Protein AF-A0A831X1P0-F1 (afdb_monomer_lite)

Structure (mmCIF, N/CA/C/O backbone):
data_AF-A0A831X1P0-F1
#
_entry.id   AF-A0A831X1P0-F1
#
loop_
_atom_site.group_PDB
_atom_site.id
_atom_site.type_symbol
_atom_site.label_atom_id
_atom_site.label_alt_id
_atom_site.label_comp_id
_atom_site.label_asym_id
_atom_site.label_entity_id
_atom_site.label_seq_id
_atom_site.pdbx_PDB_ins_code
_atom_site.Cartn_x
_atom_site.Cartn_y
_atom_site.Cartn_z
_atom_site.occupancy
_atom_site.B_iso_or_equiv
_atom_site.auth_seq_id
_atom_site.auth_comp_id
_atom_site.auth_asym_id
_atom_site.auth_atom_id
_atom_site.pdbx_PDB_model_num
ATOM 1 N N . MET A 1 1 ? -12.096 10.446 61.824 1.00 51.88 1 MET A N 1
ATOM 2 C CA . MET A 1 1 ? -11.650 9.654 60.653 1.00 51.88 1 MET A CA 1
ATOM 3 C C . MET A 1 1 ? -11.979 10.442 59.391 1.00 51.88 1 MET A C 1
ATOM 5 O O . MET A 1 1 ? -13.139 10.771 59.197 1.00 51.88 1 MET A O 1
ATOM 9 N N . ARG A 1 2 ? -10.980 10.852 58.600 1.00 58.44 2 ARG A N 1
ATOM 10 C CA . ARG A 1 2 ? -11.165 11.702 57.406 1.00 58.44 2 ARG A CA 1
ATOM 11 C C . ARG A 1 2 ? -11.280 10.785 56.182 1.00 58.44 2 ARG A C 1
ATOM 13 O O . ARG A 1 2 ? -10.337 10.050 55.904 1.00 58.44 2 ARG A O 1
ATOM 20 N N . SER A 1 3 ? -12.422 10.765 55.493 1.00 68.25 3 SER A N 1
ATOM 21 C CA . SER A 1 3 ? -12.606 9.923 54.304 1.00 68.25 3 SER A CA 1
ATOM 22 C C . SER A 1 3 ? -11.839 10.506 53.111 1.00 68.25 3 SER A C 1
ATOM 24 O O . SER A 1 3 ? -11.958 11.690 52.793 1.00 68.25 3 SER A O 1
ATOM 26 N N . ARG A 1 4 ? -11.007 9.686 52.454 1.00 71.00 4 ARG A N 1
ATOM 27 C CA . ARG A 1 4 ? -10.369 10.051 51.179 1.00 71.00 4 ARG A CA 1
ATOM 28 C C . ARG A 1 4 ? -11.407 9.885 50.076 1.00 71.00 4 ARG A C 1
ATOM 30 O O . ARG A 1 4 ? -11.904 8.784 49.865 1.00 71.00 4 ARG A O 1
ATOM 37 N N . LYS A 1 5 ? -11.734 10.975 49.383 1.00 77.62 5 LYS A N 1
ATOM 38 C CA . LYS A 1 5 ? -12.529 10.924 48.154 1.00 77.62 5 LYS A CA 1
ATOM 39 C C . LYS A 1 5 ? -11.617 10.509 46.999 1.00 77.62 5 LYS A C 1
ATOM 41 O O . LYS A 1 5 ? -10.528 11.059 46.855 1.00 77.62 5 LYS A O 1
ATOM 46 N N . ARG A 1 6 ? -12.058 9.528 46.213 1.00 83.06 6 ARG A N 1
ATOM 47 C CA . ARG A 1 6 ? -11.411 9.093 44.971 1.00 83.06 6 ARG A CA 1
ATOM 48 C C . ARG A 1 6 ? -12.109 9.797 43.810 1.00 83.06 6 ARG A C 1
ATOM 50 O O . ARG A 1 6 ? -13.334 9.851 43.789 1.00 83.06 6 ARG A O 1
ATOM 57 N N . ILE A 1 7 ? -11.324 10.367 42.905 1.00 83.38 7 ILE A N 1
ATOM 58 C CA . ILE A 1 7 ? -11.800 10.978 41.663 1.00 83.38 7 ILE A CA 1
ATOM 59 C C . ILE A 1 7 ? -11.316 10.067 40.539 1.00 83.38 7 ILE A C 1
ATOM 61 O O . ILE A 1 7 ? -10.132 9.735 40.500 1.00 83.38 7 ILE A O 1
ATOM 65 N N . GLU A 1 8 ? -12.229 9.648 39.670 1.00 83.81 8 GLU A N 1
ATOM 66 C CA . GLU A 1 8 ? -11.917 8.903 38.451 1.00 83.81 8 GLU A CA 1
ATOM 67 C C . GLU A 1 8 ? -12.194 9.814 37.260 1.00 83.81 8 GLU A C 1
ATOM 69 O O . GLU A 1 8 ? -13.238 10.462 37.196 1.00 83.81 8 GLU A O 1
ATOM 74 N N . ILE A 1 9 ? -11.213 9.917 36.367 1.00 84.75 9 ILE A N 1
ATOM 75 C CA . ILE A 1 9 ? -11.284 10.727 35.154 1.00 84.75 9 ILE A CA 1
ATOM 76 C C . ILE A 1 9 ? -11.176 9.752 33.990 1.00 84.75 9 ILE A C 1
ATOM 78 O O . ILE A 1 9 ? -10.155 9.080 33.846 1.00 84.75 9 ILE A O 1
ATOM 82 N N . THR A 1 10 ? -12.226 9.684 33.179 1.00 84.38 10 THR A N 1
ATOM 83 C CA . THR A 1 10 ? -12.240 8.933 31.922 1.00 84.38 10 THR A CA 1
ATOM 84 C C . THR A 1 10 ? -11.977 9.908 30.785 1.00 84.38 10 THR A C 1
ATOM 86 O O . THR A 1 10 ? -12.622 10.951 30.705 1.00 84.38 10 THR A O 1
ATOM 89 N N . ILE A 1 11 ? -11.011 9.584 29.929 1.00 84.31 11 ILE A N 1
ATOM 90 C CA . ILE A 1 11 ? -10.708 10.348 28.720 1.00 84.31 11 ILE A CA 1
ATOM 91 C C . ILE A 1 11 ? -11.202 9.512 27.544 1.00 84.31 11 ILE A C 1
ATOM 93 O O . ILE A 1 11 ? -10.640 8.456 27.265 1.00 84.31 11 ILE A O 1
ATOM 97 N N . GLU A 1 12 ? -12.251 9.980 26.876 1.00 80.56 12 GLU A N 1
ATOM 98 C CA . GLU A 1 12 ? -12.675 9.461 25.577 1.00 80.56 12 GLU A CA 1
ATOM 99 C C . GLU A 1 12 ? -12.127 10.381 24.489 1.00 80.56 12 GLU A C 1
ATOM 101 O O . GLU A 1 12 ? -12.284 11.602 24.543 1.00 80.56 12 GLU A O 1
ATOM 106 N N . THR A 1 13 ? -11.419 9.797 23.527 1.00 80.44 13 THR A N 1
ATOM 107 C CA . THR A 1 13 ? -10.886 10.508 22.364 1.00 80.44 13 THR A CA 1
ATOM 108 C C . THR A 1 13 ? -11.655 10.037 21.142 1.00 80.44 13 THR A C 1
ATOM 110 O O . THR A 1 13 ? -11.485 8.905 20.699 1.00 80.44 13 THR A O 1
ATOM 113 N N . GLU A 1 14 ? -12.523 10.897 20.614 1.00 67.56 14 GLU A N 1
ATOM 114 C CA . GLU A 1 14 ? -13.134 10.684 19.304 1.00 67.56 14 GLU A CA 1
ATOM 115 C C . GLU A 1 14 ? -12.169 11.169 18.221 1.00 67.56 14 GLU A C 1
ATOM 117 O O . GLU A 1 14 ? -11.929 12.367 18.059 1.00 67.56 14 GLU A O 1
ATOM 122 N N . GLU A 1 15 ? -11.606 10.226 17.472 1.00 67.94 15 GLU A N 1
ATOM 123 C CA . GLU A 1 15 ? -10.786 10.520 16.302 1.00 67.94 15 GLU A CA 1
ATOM 124 C C . GLU A 1 15 ? -11.650 10.450 15.039 1.00 67.94 15 GLU A C 1
ATOM 126 O O . GLU A 1 15 ? -12.153 9.395 14.652 1.00 67.94 15 GLU A O 1
ATOM 131 N N . LEU A 1 16 ? -11.822 11.590 14.366 1.00 56.19 16 LEU A N 1
ATOM 132 C CA . LEU A 1 16 ? -12.472 11.653 13.059 1.00 56.19 16 LEU A CA 1
ATOM 133 C C . LEU A 1 16 ? -11.417 11.562 11.952 1.00 56.19 16 LEU A C 1
ATOM 135 O O . LEU A 1 16 ? -10.835 12.564 11.530 1.00 56.19 16 LEU A O 1
ATOM 139 N N . LEU A 1 17 ? -11.193 10.350 11.446 1.00 58.56 17 LEU A N 1
ATOM 140 C CA . LEU A 1 17 ? -10.373 10.114 10.257 1.00 58.56 17 LEU A CA 1
ATOM 141 C C . LEU A 1 17 ? -11.157 10.491 8.996 1.00 58.56 17 LEU A C 1
ATOM 143 O O . LEU A 1 17 ? -12.001 9.744 8.499 1.00 58.56 17 LEU A O 1
ATOM 147 N N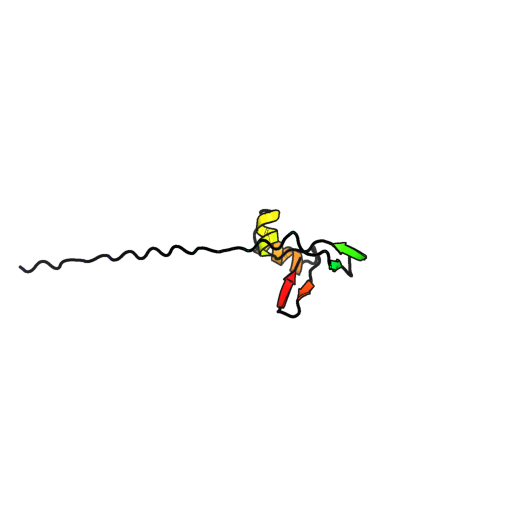 . ARG A 1 18 ? -10.856 11.666 8.438 1.00 47.44 18 ARG A N 1
ATOM 148 C CA . ARG A 1 18 ? -11.366 12.069 7.125 1.00 47.44 18 ARG A CA 1
ATOM 149 C C . ARG A 1 18 ? -10.528 11.419 6.025 1.00 47.44 18 ARG A C 1
ATOM 151 O O . ARG A 1 18 ? -9.611 12.034 5.487 1.00 47.44 18 ARG A O 1
ATOM 158 N N . ILE A 1 19 ? -10.881 10.190 5.661 1.00 57.88 19 ILE A N 1
ATOM 159 C CA . ILE A 1 19 ? -10.329 9.523 4.479 1.00 57.88 19 ILE A CA 1
ATOM 160 C C . ILE A 1 19 ? -10.906 10.230 3.247 1.00 57.88 19 ILE A C 1
ATOM 162 O O . ILE A 1 19 ? -12.068 10.038 2.883 1.00 57.88 19 ILE A O 1
ATOM 166 N N . ARG A 1 20 ? -10.109 11.088 2.599 1.00 50.78 20 ARG A N 1
ATOM 167 C CA . ARG A 1 20 ? -10.376 11.443 1.202 1.00 50.78 20 ARG A CA 1
ATOM 168 C C . ARG A 1 20 ? -10.198 10.151 0.417 1.00 50.78 20 ARG A C 1
ATOM 170 O O . ARG A 1 20 ? -9.070 9.710 0.273 1.00 50.78 20 ARG A O 1
ATOM 177 N N . ARG A 1 21 ? -11.291 9.547 -0.059 1.00 54.22 21 ARG A N 1
ATOM 178 C CA . ARG A 1 21 ? -11.198 8.576 -1.152 1.00 54.22 21 ARG A CA 1
ATOM 179 C C . ARG A 1 21 ? -10.612 9.350 -2.333 1.00 54.22 21 ARG A C 1
ATOM 181 O O . ARG A 1 21 ? -11.301 10.268 -2.790 1.00 54.22 21 ARG A O 1
ATOM 188 N N . PRO A 1 22 ? -9.378 9.083 -2.790 1.00 54.69 22 PRO A N 1
ATOM 189 C CA . PRO A 1 22 ? -9.025 9.525 -4.121 1.00 54.69 22 PRO A CA 1
ATOM 190 C C . PRO A 1 22 ? -10.071 8.888 -5.036 1.00 54.69 22 PRO A C 1
ATOM 192 O O . PRO A 1 22 ? -10.363 7.694 -4.926 1.00 54.69 22 PRO A O 1
ATOM 195 N N . GLU A 1 23 ? -10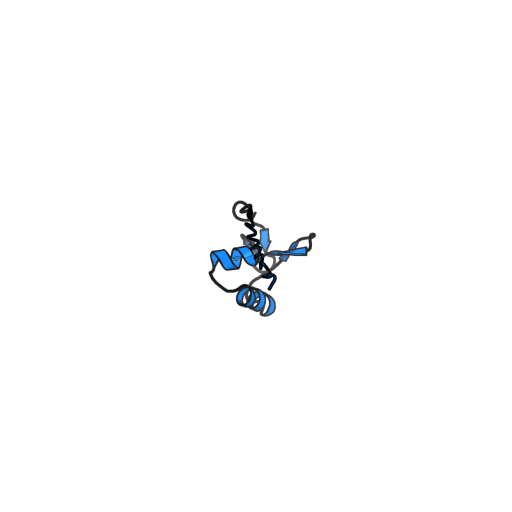.744 9.709 -5.841 1.00 54.97 23 GLU A N 1
ATOM 196 C CA . GLU A 1 23 ? -11.529 9.199 -6.961 1.00 54.97 23 GLU A CA 1
ATOM 197 C C . GLU A 1 23 ? -10.668 8.148 -7.646 1.00 54.97 23 GLU A C 1
ATOM 199 O O . GLU A 1 23 ? -9.531 8.462 -7.991 1.00 54.97 23 GLU A O 1
ATOM 204 N N . TYR A 1 24 ? -11.178 6.912 -7.693 1.00 54.34 24 TYR A N 1
ATOM 205 C CA . TYR A 1 24 ? -10.577 5.725 -8.294 1.00 54.34 24 TYR A CA 1
ATOM 206 C C . TYR A 1 24 ? -9.291 6.038 -9.040 1.00 54.34 24 TYR A C 1
ATOM 208 O O . TYR A 1 24 ? -9.331 6.610 -10.128 1.00 54.34 24 TYR A O 1
ATOM 216 N N . SER A 1 25 ? -8.188 5.728 -8.367 1.00 66.75 25 SER A N 1
ATOM 217 C CA . SER A 1 25 ? -6.818 5.991 -8.770 1.00 66.75 25 SER A CA 1
ATOM 218 C C . SER A 1 25 ? -6.608 6.257 -10.249 1.00 66.75 25 SER A C 1
ATOM 220 O O . SER A 1 25 ? -6.992 5.470 -11.121 1.00 66.75 25 SER A O 1
ATOM 222 N N . THR A 1 26 ? -5.941 7.372 -10.532 1.00 70.44 26 THR A N 1
ATOM 223 C CA . THR A 1 26 ? -5.530 7.711 -11.889 1.00 70.44 26 THR A CA 1
ATOM 224 C C . THR A 1 26 ? -4.807 6.519 -12.515 1.00 70.44 26 THR A C 1
ATOM 226 O O . THR A 1 26 ? -3.851 6.022 -11.910 1.00 70.44 26 THR A O 1
ATOM 229 N N . PRO A 1 27 ? -5.246 6.046 -13.694 1.00 82.00 27 PRO A N 1
ATOM 230 C CA . PRO A 1 27 ? -4.619 4.909 -14.336 1.00 82.00 27 PRO A CA 1
ATOM 231 C C . PRO A 1 27 ? -3.154 5.228 -14.629 1.00 82.00 27 PRO A C 1
ATOM 233 O O . PRO A 1 27 ? -2.832 6.224 -15.279 1.00 82.00 27 PRO A O 1
ATOM 236 N N . VAL A 1 28 ? -2.270 4.363 -14.151 1.00 84.94 28 VAL A N 1
ATOM 237 C CA . VAL A 1 28 ? -0.823 4.441 -14.353 1.00 84.94 28 VAL A CA 1
ATOM 238 C C . VAL A 1 28 ? -0.371 3.329 -15.281 1.00 84.94 28 VAL A C 1
ATOM 240 O O . VAL A 1 28 ? -0.996 2.273 -15.392 1.00 84.94 28 VAL A O 1
ATOM 243 N N . TRP A 1 29 ? 0.720 3.582 -15.995 1.00 88.56 29 TRP A N 1
ATOM 244 C CA . TRP A 1 29 ? 1.339 2.578 -16.842 1.00 88.56 29 TRP A CA 1
ATOM 245 C C . TRP A 1 29 ? 2.161 1.610 -15.989 1.00 88.56 29 TRP A C 1
ATOM 247 O O . TRP A 1 29 ? 3.103 2.028 -15.320 1.00 88.56 29 TRP A O 1
ATOM 257 N N . CYS A 1 30 ? 1.837 0.320 -16.039 1.00 88.69 30 CYS A N 1
ATOM 258 C CA . CYS A 1 30 ? 2.650 -0.721 -15.415 1.00 88.69 30 CYS A CA 1
ATOM 259 C C . CYS A 1 30 ? 3.642 -1.278 -16.445 1.00 88.69 30 CYS A C 1
ATOM 261 O O . CYS A 1 30 ? 3.229 -1.777 -17.495 1.00 88.69 30 CYS A O 1
ATOM 263 N N . ALA A 1 31 ? 4.942 -1.203 -16.144 1.00 86.06 31 ALA A N 1
ATOM 264 C CA . ALA A 1 31 ? 6.000 -1.700 -17.026 1.00 86.06 31 ALA A CA 1
ATOM 265 C C . ALA A 1 31 ? 5.955 -3.229 -17.193 1.00 86.06 31 ALA A C 1
ATOM 267 O O . ALA A 1 31 ? 6.205 -3.725 -18.286 1.00 86.06 31 ALA A O 1
ATOM 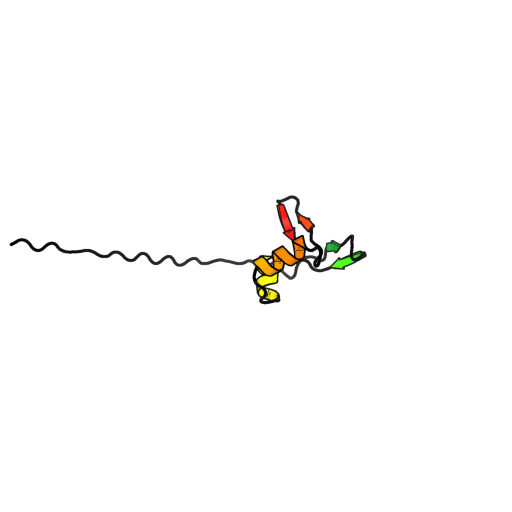268 N N . ASP A 1 32 ? 5.558 -3.958 -16.150 1.00 88.50 32 ASP A N 1
ATOM 269 C CA . ASP A 1 32 ? 5.492 -5.422 -16.169 1.00 88.50 32 ASP A CA 1
ATOM 270 C C . ASP A 1 32 ? 4.231 -5.944 -16.876 1.00 88.50 32 ASP A C 1
ATOM 272 O O . ASP A 1 32 ? 4.268 -6.943 -17.590 1.00 88.50 32 ASP A O 1
ATOM 276 N N . CYS A 1 33 ? 3.095 -5.252 -16.723 1.00 89.44 33 CYS A N 1
ATOM 277 C CA . CYS A 1 33 ? 1.849 -5.614 -17.408 1.00 89.44 33 CYS A CA 1
ATOM 278 C C . CYS A 1 33 ? 1.7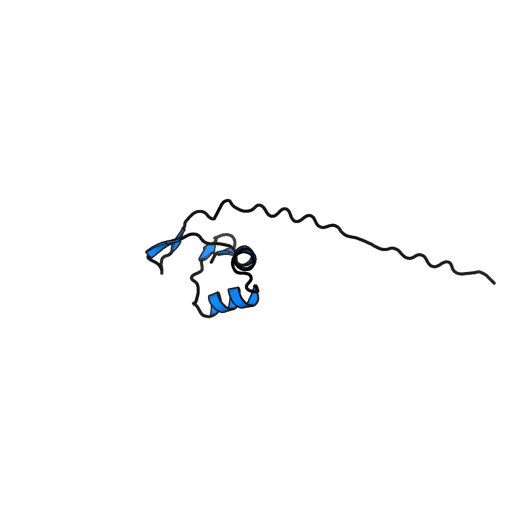21 -5.030 -18.821 1.00 89.44 33 CYS A C 1
ATOM 280 O O . CYS A 1 33 ? 0.815 -5.439 -19.547 1.00 89.44 33 CYS A O 1
ATOM 282 N N . LEU A 1 34 ? 2.553 -4.047 -19.184 1.00 91.06 34 LEU A N 1
ATOM 283 C CA . LEU A 1 34 ? 2.519 -3.326 -20.464 1.00 91.06 34 LEU A CA 1
ATOM 284 C C . LEU A 1 34 ? 1.143 -2.719 -20.800 1.00 91.06 34 LEU A C 1
ATOM 286 O O . LEU A 1 34 ? 0.699 -2.739 -21.949 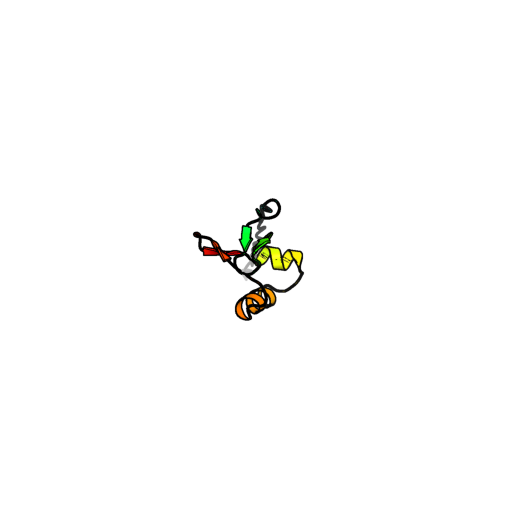1.00 91.06 34 LEU A O 1
ATOM 290 N N . ARG A 1 35 ? 0.442 -2.195 -19.787 1.00 91.44 35 ARG A N 1
ATOM 291 C CA . ARG A 1 35 ? -0.881 -1.570 -19.943 1.00 91.44 35 ARG A CA 1
ATOM 292 C C . ARG A 1 35 ? -1.156 -0.530 -18.862 1.00 91.44 35 ARG A C 1
ATOM 294 O O . ARG A 1 35 ? -0.492 -0.505 -17.825 1.00 91.44 35 ARG A O 1
ATOM 301 N N . GLN A 1 36 ? -2.191 0.278 -19.084 1.00 91.38 36 GLN A N 1
ATOM 302 C CA . GLN A 1 36 ? -2.768 1.115 -18.035 1.00 91.38 36 GLN A CA 1
ATOM 303 C C . GLN A 1 36 ? -3.516 0.255 -17.010 1.00 91.38 36 GLN A C 1
ATOM 305 O O . GLN A 1 36 ? -4.351 -0.582 -17.369 1.00 91.38 36 GLN A O 1
ATOM 310 N N . VAL A 1 37 ? -3.201 0.467 -15.735 1.00 89.31 37 VAL A N 1
ATOM 311 C CA . VAL A 1 37 ? -3.822 -0.193 -14.586 1.00 89.31 37 VAL A CA 1
ATOM 312 C C . VAL A 1 37 ? -4.222 0.847 -13.545 1.00 89.31 37 VAL A C 1
ATOM 314 O O . VAL A 1 37 ? -3.583 1.889 -13.411 1.00 89.31 37 VAL A O 1
ATOM 317 N N . HIS A 1 38 ? -5.289 0.558 -12.811 1.00 88.62 38 HIS A N 1
ATOM 318 C CA . HIS A 1 38 ? -5.608 1.285 -11.590 1.00 88.62 38 HIS A CA 1
ATOM 319 C C . HIS A 1 38 ? -4.757 0.711 -10.463 1.00 88.62 38 HIS A C 1
ATOM 321 O O . HIS A 1 38 ? -4.689 -0.509 -10.329 1.00 88.62 38 HIS A O 1
ATOM 327 N N . VAL A 1 39 ? -4.125 1.584 -9.686 1.00 87.50 39 VAL A N 1
ATOM 328 C CA . VAL A 1 39 ? -3.306 1.207 -8.524 1.00 87.50 39 VAL A CA 1
ATOM 329 C C . VAL A 1 39 ? -3.919 1.763 -7.259 1.00 87.50 39 VAL A C 1
ATOM 331 O O . VAL A 1 39 ? -4.547 2.807 -7.293 1.00 87.50 39 VAL A O 1
ATOM 334 N N . VAL A 1 40 ? -3.767 1.112 -6.130 1.00 88.06 40 VAL A N 1
ATOM 335 C CA . VAL A 1 40 ? -4.317 1.568 -4.857 1.00 88.06 40 VAL A CA 1
ATOM 336 C C . VAL A 1 40 ? -3.229 1.544 -3.801 1.00 88.06 40 VAL A C 1
ATOM 338 O O . VAL A 1 40 ? -2.202 0.885 -3.946 1.00 88.06 40 VAL A O 1
ATOM 341 N N . THR A 1 41 ? -3.430 2.274 -2.716 1.00 88.56 41 THR A N 1
ATOM 342 C CA . THR A 1 41 ? -2.575 2.116 -1.537 1.00 88.56 41 THR A CA 1
ATOM 343 C C . THR A 1 41 ? -2.804 0.739 -0.891 1.00 88.56 41 THR A C 1
ATOM 345 O O . THR A 1 41 ? -3.880 0.150 -1.044 1.00 88.56 41 THR A O 1
ATOM 348 N N . PRO A 1 42 ? -1.842 0.214 -0.110 1.00 90.00 42 PRO A N 1
ATOM 349 C CA . PRO A 1 42 ? -2.043 -1.007 0.667 1.00 90.00 42 PRO A CA 1
ATOM 350 C C . PRO A 1 42 ? -3.277 -0.949 1.576 1.00 90.00 42 PRO A C 1
ATOM 352 O O . PRO A 1 42 ? -4.007 -1.933 1.682 1.00 90.00 42 PRO A O 1
ATOM 355 N N . ASP A 1 43 ? -3.547 0.209 2.180 1.00 86.94 43 ASP A N 1
ATOM 356 C CA . ASP A 1 43 ? -4.705 0.411 3.055 1.00 86.94 43 ASP A CA 1
ATOM 357 C C . ASP A 1 43 ? -6.026 0.332 2.279 1.00 86.94 43 ASP A C 1
ATOM 359 O O . ASP A 1 43 ? -6.988 -0.298 2.721 1.00 86.94 43 ASP A O 1
ATOM 363 N N . GLU A 1 44 ? -6.075 0.902 1.077 1.00 86.44 44 GLU A N 1
ATOM 364 C CA . GLU A 1 44 ? -7.222 0.750 0.181 1.00 86.44 44 GLU A CA 1
ATOM 365 C C . GLU A 1 44 ? -7.383 -0.696 -0.296 1.00 86.44 44 GLU A C 1
ATOM 367 O O . GLU A 1 44 ? -8.505 -1.198 -0.346 1.00 86.44 44 GLU A O 1
ATOM 372 N N . ALA A 1 45 ? -6.290 -1.405 -0.586 1.00 89.62 45 ALA A N 1
ATOM 373 C CA . ALA A 1 45 ? -6.347 -2.815 -0.960 1.00 89.62 45 ALA A CA 1
ATOM 374 C C . ALA A 1 45 ? -6.912 -3.691 0.166 1.00 89.62 45 ALA A C 1
ATOM 376 O O . ALA A 1 45 ? -7.687 -4.606 -0.114 1.00 89.62 45 ALA A O 1
ATOM 377 N N . VAL A 1 46 ? -6.597 -3.397 1.431 1.00 91.38 46 VAL A N 1
ATOM 378 C CA . VAL A 1 46 ? -7.217 -4.055 2.597 1.00 91.38 46 VAL A CA 1
ATOM 379 C C . VAL A 1 46 ? -8.730 -3.851 2.589 1.00 91.38 46 VAL A C 1
ATOM 381 O O . VAL A 1 46 ? -9.482 -4.809 2.755 1.00 91.38 46 VAL A O 1
ATOM 384 N N . ILE A 1 47 ? -9.191 -2.624 2.336 1.00 87.31 47 ILE A N 1
ATOM 385 C CA . ILE A 1 47 ? -10.623 -2.299 2.290 1.00 87.31 47 ILE A CA 1
ATOM 386 C C . ILE A 1 47 ? -11.317 -3.001 1.113 1.00 87.31 47 ILE A C 1
ATOM 388 O O . ILE A 1 47 ? -12.418 -3.524 1.274 1.00 87.31 47 ILE A O 1
ATOM 392 N N . ILE A 1 48 ? -10.689 -3.021 -0.066 1.00 87.00 48 ILE A N 1
ATOM 393 C CA . ILE A 1 48 ? -11.266 -3.582 -1.298 1.00 87.00 48 ILE A CA 1
ATOM 394 C C . ILE A 1 48 ? -11.312 -5.112 -1.247 1.00 87.00 48 ILE A C 1
ATOM 396 O O . ILE A 1 48 ? -12.299 -5.718 -1.657 1.00 87.00 48 ILE A O 1
ATOM 400 N N . THR A 1 49 ? -10.237 -5.742 -0.774 1.00 88.06 49 THR A N 1
ATOM 401 C CA . THR A 1 49 ? -10.077 -7.204 -0.817 1.00 88.06 49 THR A CA 1
ATOM 402 C C . THR A 1 49 ? -10.533 -7.899 0.463 1.00 88.06 49 THR A C 1
ATOM 404 O O . THR A 1 49 ? -10.757 -9.108 0.453 1.00 88.06 49 THR A O 1
ATOM 407 N N . GLY A 1 50 ? -10.625 -7.167 1.579 1.00 89.75 50 GLY A N 1
ATOM 408 C CA . GLY A 1 50 ? -10.815 -7.730 2.916 1.00 89.75 50 GLY A CA 1
ATOM 409 C C . GLY A 1 50 ? -9.599 -8.505 3.445 1.00 89.75 50 GLY A C 1
ATOM 410 O O . GLY A 1 50 ? -9.673 -9.094 4.525 1.00 89.75 50 GLY A O 1
ATOM 411 N N . ALA A 1 51 ? -8.483 -8.542 2.708 1.00 92.12 51 ALA A N 1
ATOM 412 C CA . ALA A 1 51 ? -7.249 -9.169 3.164 1.00 92.12 51 ALA A CA 1
ATOM 413 C C . ALA A 1 51 ? -6.576 -8.311 4.244 1.00 92.12 51 ALA A C 1
ATOM 415 O O . ALA A 1 51 ? -6.716 -7.094 4.267 1.00 92.12 51 ALA A O 1
ATOM 416 N N . SER A 1 52 ? -5.804 -8.932 5.137 1.00 93.25 52 SER A N 1
ATOM 417 C CA . SER A 1 52 ? -5.026 -8.172 6.121 1.00 93.25 52 SER A CA 1
ATOM 418 C C . SER A 1 52 ? -3.858 -7.441 5.460 1.00 93.25 52 SER A C 1
ATOM 420 O O . SER A 1 52 ? -3.278 -7.951 4.499 1.00 93.25 52 SER A O 1
ATOM 422 N N . SER A 1 53 ? -3.422 -6.309 6.027 1.00 92.25 53 SER A N 1
ATOM 423 C CA . SER A 1 53 ? -2.255 -5.567 5.519 1.00 92.25 53 SER A CA 1
ATOM 424 C C . SER A 1 53 ? -1.027 -6.474 5.397 1.00 92.25 53 SER A C 1
ATOM 426 O O . SER A 1 53 ? -0.306 -6.427 4.409 1.00 92.25 53 SER A O 1
ATOM 428 N N . ARG A 1 54 ? -0.830 -7.399 6.349 1.00 95.12 54 ARG A N 1
ATOM 429 C CA . ARG A 1 54 ? 0.258 -8.390 6.301 1.00 95.12 54 ARG A CA 1
ATOM 430 C C . ARG A 1 54 ? 0.171 -9.314 5.082 1.00 95.12 54 ARG A C 1
ATOM 432 O O . ARG A 1 54 ? 1.207 -9.692 4.547 1.00 95.12 54 ARG A O 1
ATOM 439 N N . ALA A 1 55 ? -1.030 -9.717 4.668 1.00 96.44 55 ALA A N 1
ATOM 440 C CA . ALA A 1 55 ? -1.199 -10.530 3.467 1.00 96.44 55 ALA A CA 1
ATOM 441 C C . ALA A 1 55 ? -0.866 -9.728 2.204 1.00 96.44 55 ALA A C 1
ATOM 443 O O . ALA A 1 55 ? -0.162 -10.253 1.347 1.00 96.44 55 ALA A O 1
ATOM 444 N N . ILE A 1 56 ? -1.302 -8.465 2.148 1.00 94.75 56 ILE A N 1
ATOM 445 C CA . ILE A 1 56 ? -0.981 -7.538 1.059 1.00 94.75 56 ILE A CA 1
ATOM 446 C C . ILE A 1 56 ? 0.537 -7.353 0.932 1.00 94.75 56 ILE A C 1
ATOM 448 O O . ILE A 1 56 ? 1.093 -7.651 -0.120 1.00 94.75 56 ILE A O 1
ATOM 452 N N . TYR A 1 57 ? 1.229 -6.963 2.009 1.00 94.44 57 TYR A N 1
ATOM 453 C CA . TYR A 1 57 ? 2.687 -6.776 1.983 1.00 94.44 57 TYR A CA 1
ATOM 454 C C . TYR A 1 57 ? 3.438 -8.056 1.623 1.00 94.44 57 TYR A C 1
ATOM 456 O O . TYR A 1 57 ? 4.379 -8.017 0.839 1.00 94.44 57 TYR A O 1
ATOM 464 N N . ARG A 1 58 ? 2.983 -9.216 2.106 1.00 96.44 58 ARG A N 1
ATOM 465 C CA . ARG A 1 58 ? 3.583 -10.492 1.711 1.00 96.44 58 ARG A CA 1
ATOM 466 C C . ARG A 1 58 ? 3.427 -10.763 0.212 1.00 96.44 58 ARG A C 1
ATOM 468 O O . ARG A 1 58 ? 4.340 -11.304 -0.392 1.00 96.44 58 ARG A O 1
ATOM 475 N N . TRP A 1 59 ? 2.301 -10.408 -0.407 1.00 95.44 59 TRP A N 1
ATOM 476 C CA . TRP A 1 59 ? 2.148 -10.548 -1.859 1.00 95.44 59 TRP A CA 1
ATOM 477 C C . TRP A 1 59 ? 3.084 -9.623 -2.636 1.00 95.44 59 TRP A C 1
ATOM 479 O O . TRP A 1 59 ? 3.580 -10.040 -3.679 1.00 95.44 59 TRP A O 1
ATOM 489 N N . VAL A 1 60 ? 3.351 -8.419 -2.121 1.00 93.31 60 VAL A N 1
ATOM 490 C CA . VAL A 1 60 ? 4.365 -7.507 -2.676 1.00 93.31 60 VAL A CA 1
ATOM 491 C C . VAL A 1 60 ? 5.753 -8.146 -2.600 1.00 93.31 60 VAL A C 1
ATOM 493 O O . VAL A 1 60 ? 6.429 -8.273 -3.615 1.00 93.31 60 VAL A O 1
ATOM 496 N N . GLU A 1 61 ? 6.154 -8.614 -1.417 1.00 93.81 61 GLU A N 1
ATOM 497 C CA . GLU A 1 61 ? 7.462 -9.245 -1.183 1.00 93.81 61 GLU A CA 1
ATOM 498 C C . GLU A 1 61 ? 7.659 -10.529 -2.006 1.00 93.81 61 GLU A C 1
ATOM 500 O O . GLU A 1 61 ? 8.754 -10.807 -2.488 1.00 93.81 61 GLU A O 1
ATOM 505 N N . GLU A 1 62 ? 6.592 -11.308 -2.194 1.00 95.38 62 GLU A N 1
ATOM 506 C CA . GLU A 1 62 ? 6.585 -12.521 -3.019 1.00 95.38 62 GLU A CA 1
ATOM 507 C C . GLU A 1 62 ? 6.486 -12.224 -4.529 1.00 95.38 62 GLU A C 1
ATOM 509 O O . GLU A 1 62 ? 6.487 -13.162 -5.328 1.00 95.38 62 GLU A O 1
ATOM 514 N N . GLY A 1 63 ? 6.360 -10.955 -4.935 1.00 91.75 63 GLY A N 1
ATOM 515 C CA . GLY A 1 63 ? 6.214 -10.554 -6.338 1.00 91.75 63 GLY A CA 1
ATOM 516 C C . GLY A 1 63 ? 4.907 -11.021 -6.987 1.00 91.75 63 GLY A C 1
ATOM 517 O O . GLY A 1 63 ? 4.831 -11.164 -8.205 1.00 91.75 63 GLY A O 1
ATOM 518 N N . LYS A 1 64 ? 3.871 -11.302 -6.188 1.00 93.00 64 LYS A N 1
ATOM 519 C CA . LYS A 1 64 ? 2.549 -11.744 -6.669 1.00 93.00 64 LYS A CA 1
ATOM 520 C C . LYS A 1 64 ? 1.688 -10.601 -7.191 1.00 93.00 64 LYS A C 1
ATOM 522 O O . LYS A 1 64 ? 0.753 -10.847 -7.950 1.00 93.00 64 LYS A O 1
ATOM 527 N N . ILE A 1 65 ? 1.978 -9.381 -6.754 1.00 92.44 65 ILE A N 1
ATOM 528 C CA . ILE A 1 65 ? 1.349 -8.150 -7.223 1.00 92.44 65 ILE A CA 1
ATOM 529 C C . ILE A 1 65 ? 2.444 -7.162 -7.607 1.00 92.44 65 ILE A C 1
ATOM 531 O O . ILE A 1 65 ? 3.485 -7.095 -6.952 1.00 92.44 65 ILE A O 1
ATOM 535 N N . HIS A 1 66 ? 2.220 -6.428 -8.693 1.00 92.19 66 HIS A N 1
ATOM 536 C CA . HIS A 1 66 ? 3.139 -5.379 -9.112 1.00 92.19 66 HIS A CA 1
ATOM 537 C C . HIS A 1 66 ? 2.929 -4.155 -8.237 1.00 92.19 66 HIS A C 1
ATOM 539 O O . HIS A 1 66 ? 1.804 -3.848 -7.858 1.00 92.19 66 HIS A O 1
ATOM 545 N N . PHE A 1 67 ? 4.016 -3.464 -7.931 1.00 91.25 67 PHE A N 1
ATOM 546 C CA . PHE A 1 67 ? 3.976 -2.272 -7.109 1.00 91.25 67 PHE A CA 1
ATOM 547 C C . PHE A 1 67 ? 4.854 -1.181 -7.706 1.00 91.25 67 PHE A C 1
ATOM 549 O O . PHE A 1 67 ? 5.768 -1.445 -8.486 1.00 91.25 67 PHE A O 1
ATOM 556 N N . SER A 1 68 ? 4.580 0.055 -7.316 1.00 88.62 68 SER A N 1
ATOM 557 C CA . SER A 1 68 ? 5.399 1.216 -7.643 1.00 88.62 68 SE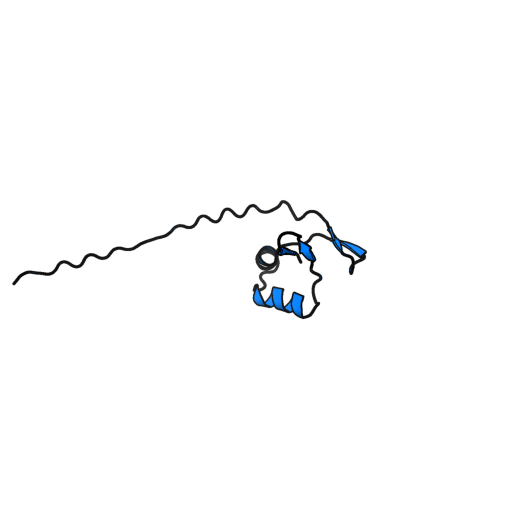R A CA 1
ATOM 558 C C . SER A 1 68 ? 5.478 2.143 -6.443 1.00 88.62 68 SER A C 1
ATOM 560 O O . SER A 1 68 ? 4.475 2.348 -5.760 1.00 88.62 68 SER A O 1
ATOM 562 N N . GLU A 1 69 ? 6.645 2.734 -6.213 1.00 87.00 69 GLU A N 1
ATOM 563 C CA . GLU A 1 69 ? 6.814 3.779 -5.207 1.00 87.00 69 GLU A CA 1
ATOM 564 C C . GLU A 1 69 ? 6.697 5.161 -5.854 1.00 87.00 69 GLU A C 1
ATOM 566 O O . GLU A 1 69 ? 7.280 5.427 -6.909 1.00 87.00 69 GLU A O 1
ATOM 571 N N . THR A 1 70 ? 5.933 6.054 -5.229 1.00 83.69 70 THR A N 1
ATOM 572 C CA . THR A 1 70 ? 5.893 7.460 -5.635 1.00 83.69 70 THR A CA 1
ATOM 573 C C . THR A 1 70 ? 7.169 8.173 -5.195 1.00 83.69 70 THR A C 1
ATOM 575 O O . THR A 1 70 ? 7.870 7.742 -4.281 1.00 83.69 70 THR A O 1
ATOM 578 N N . THR A 1 71 ? 7.448 9.337 -5.783 1.00 83.44 71 THR A N 1
ATOM 579 C CA . THR A 1 71 ? 8.570 10.199 -5.363 1.00 83.44 71 THR A CA 1
ATOM 580 C C . THR A 1 71 ? 8.478 10.660 -3.906 1.00 83.44 71 THR A C 1
ATOM 582 O O . THR A 1 71 ? 9.468 11.108 -3.339 1.00 83.44 71 THR A O 1
ATOM 585 N N . GLU A 1 72 ? 7.291 10.574 -3.310 1.00 84.50 72 GLU A N 1
ATOM 586 C CA . GLU A 1 72 ? 7.009 10.927 -1.917 1.00 84.50 72 GLU A CA 1
ATOM 587 C C . GLU A 1 72 ? 7.176 9.724 -0.966 1.00 84.50 72 GLU A C 1
ATOM 589 O O . GLU A 1 72 ? 7.009 9.873 0.242 1.00 84.50 72 GLU A O 1
ATOM 594 N N . GLY A 1 73 ? 7.523 8.542 -1.493 1.00 81.75 73 GLY A N 1
ATOM 595 C CA . GLY A 1 73 ? 7.734 7.313 -0.724 1.00 81.75 73 GLY A CA 1
ATOM 596 C C . GLY A 1 73 ? 6.461 6.507 -0.455 1.00 81.75 73 GLY A C 1
ATOM 597 O O . GLY A 1 73 ? 6.465 5.641 0.419 1.00 81.75 73 GLY A O 1
ATOM 598 N N . PHE A 1 74 ? 5.362 6.775 -1.169 1.00 83.12 74 PHE A N 1
ATOM 599 C CA . PHE A 1 74 ? 4.135 5.989 -1.028 1.00 83.12 74 PHE A CA 1
ATOM 600 C C . PHE A 1 74 ? 4.174 4.745 -1.909 1.00 83.12 74 PHE A C 1
ATOM 602 O O . PHE A 1 74 ? 4.483 4.830 -3.096 1.00 83.12 74 PHE A O 1
ATOM 609 N N . LEU A 1 75 ? 3.794 3.603 -1.338 1.00 87.38 75 LEU A N 1
ATOM 610 C CA . LEU A 1 75 ? 3.623 2.353 -2.068 1.00 87.38 75 LEU A CA 1
ATOM 611 C C . LEU A 1 75 ? 2.246 2.317 -2.740 1.00 87.38 75 LEU A C 1
ATOM 613 O O . LEU A 1 75 ? 1.228 2.515 -2.076 1.00 87.38 75 LEU A O 1
ATOM 617 N N . LEU A 1 76 ? 2.223 2.023 -4.037 1.00 89.38 76 LEU A N 1
ATOM 618 C CA . LEU A 1 76 ? 1.019 1.783 -4.829 1.00 89.38 76 LEU A CA 1
ATOM 619 C C . LEU A 1 76 ? 1.072 0.367 -5.407 1.00 89.38 76 LEU A C 1
ATOM 621 O O . LEU A 1 76 ? 2.126 -0.040 -5.896 1.00 89.38 76 LEU A O 1
ATOM 625 N N . ILE A 1 77 ? -0.044 -0.358 -5.345 1.00 90.00 77 ILE A N 1
ATOM 626 C CA . ILE A 1 77 ? -0.198 -1.759 -5.777 1.00 90.00 77 ILE A CA 1
ATOM 627 C C . ILE A 1 77 ? -1.408 -1.973 -6.681 1.00 90.00 77 ILE A C 1
ATOM 629 O O . ILE A 1 77 ? -2.355 -1.162 -6.599 1.00 90.00 77 ILE A O 1
#

Foldseek 3Di:
DDDDDDDDDDDDDDDDDPDPPPPQADFDQDPVVRDTDGWDALVVCCVVVVDDSVVVVVCVVVVVDDWDADPVGTIID

pLDDT: mean 82.16, std 13.12, range [47.44, 96.44]

Secondary structure (DSSP, 8-state):
-PPPPP----------------SS---EEETTTTEEE----HHHHHHHH---HHHHHHHHHTTSS--EE-TTS-EE-

Sequence (77 aa):
MRSRKRIEITIETEELLRIRRPEYSTPVWCADCLRQVHVVTPDEAVIITGASSRAIYRWVEEGKIHFSETTEGFLLI

Radius of gyration: 21.73 Å; chains: 1; bounding box: 22×25×81 Å